Protein AF-A0A7W1MU58-F1 (afdb_monomer_lite)

Foldseek 3Di:
DPVVVVVVVVVVVVVVVVVPPDDPPQQAWEQDLDAPDPDQCQLSRTVVSGRRDDPPYHYHYDDHD

pLDDT: mean 86.96, std 11.55, range [54.5, 96.44]

Structure (mmCIF, N/CA/C/O backbone):
data_AF-A0A7W1MU58-F1
#
_entry.id   AF-A0A7W1MU58-F1
#
loop_
_atom_site.group_PDB
_atom_site.id
_atom_site.type_symbol
_atom_site.label_atom_id
_atom_site.label_alt_id
_atom_site.label_comp_id
_atom_site.label_asym_id
_atom_site.label_entity_id
_atom_site.label_seq_id
_atom_site.pdbx_PDB_ins_code
_atom_site.Cartn_x
_atom_site.Cartn_y
_atom_site.Cartn_z
_atom_site.occupancy
_atom_site.B_iso_or_equiv
_atom_site.auth_seq_id
_atom_site.auth_comp_id
_atom_site.auth_asym_id
_atom_site.auth_atom_id
_atom_site.pdbx_PDB_model_num
ATOM 1 N N . MET A 1 1 ? -22.194 15.243 40.529 1.00 64.00 1 MET A N 1
ATOM 2 C CA . MET A 1 1 ? -20.776 15.004 40.171 1.00 64.00 1 MET A CA 1
ATOM 3 C C . MET A 1 1 ? -20.042 16.338 40.199 1.00 64.00 1 MET A C 1
ATOM 5 O O . MET A 1 1 ? -20.638 17.328 39.799 1.00 64.00 1 MET A O 1
ATOM 9 N N . ASN A 1 2 ? -18.817 16.409 40.725 1.00 89.44 2 ASN A N 1
ATOM 10 C CA . ASN A 1 2 ? -18.100 17.682 40.873 1.00 89.44 2 ASN A CA 1
ATOM 11 C C . ASN A 1 2 ? -17.611 18.162 39.484 1.00 89.44 2 ASN A C 1
ATOM 13 O O . ASN A 1 2 ? -16.858 17.421 38.846 1.00 89.44 2 ASN A O 1
ATOM 17 N N . PRO A 1 3 ? -18.015 19.347 38.981 1.00 83.38 3 PRO A N 1
ATOM 18 C CA . PRO A 1 3 ? -17.752 19.769 37.596 1.00 83.38 3 PRO A CA 1
ATOM 19 C C . PRO A 1 3 ? -16.257 19.836 37.261 1.00 83.38 3 PRO A C 1
ATOM 21 O O . PRO A 1 3 ? -15.853 19.555 36.136 1.00 83.38 3 PRO A O 1
ATOM 24 N N . ARG A 1 4 ? -15.417 20.118 38.262 1.00 85.75 4 ARG A N 1
ATOM 25 C CA . ARG A 1 4 ? -13.954 20.115 38.119 1.00 85.75 4 ARG A CA 1
ATOM 26 C C . ARG A 1 4 ? -13.397 18.713 37.846 1.00 85.75 4 ARG A C 1
ATOM 28 O O . ARG A 1 4 ? -12.502 18.566 37.026 1.00 85.75 4 ARG A O 1
ATOM 35 N N . ILE A 1 5 ? -13.948 17.686 38.495 1.00 86.75 5 ILE A N 1
ATOM 36 C CA . ILE A 1 5 ? -13.535 16.281 38.319 1.00 86.75 5 ILE A CA 1
ATOM 37 C C . ILE A 1 5 ? -13.980 15.761 36.946 1.00 86.75 5 ILE A C 1
ATOM 39 O O . ILE A 1 5 ? -13.234 15.044 36.286 1.00 86.75 5 ILE A O 1
ATOM 43 N N . PHE A 1 6 ? -15.167 16.168 36.489 1.00 89.44 6 PHE A N 1
ATOM 44 C CA . PHE A 1 6 ? -15.680 15.805 35.168 1.00 89.44 6 PHE A CA 1
ATOM 45 C C . PHE A 1 6 ? -14.780 16.320 34.033 1.00 89.44 6 PHE A C 1
ATOM 47 O O . PHE A 1 6 ? -14.404 15.552 33.151 1.00 89.44 6 PHE A O 1
ATOM 54 N N . LEU A 1 7 ? -14.369 17.591 34.095 1.00 93.19 7 LEU A N 1
ATOM 55 C CA . LEU A 1 7 ? -13.470 18.187 33.102 1.00 93.19 7 LEU A CA 1
ATOM 56 C C . LEU A 1 7 ? -12.090 17.515 33.088 1.00 93.19 7 LEU A C 1
ATOM 58 O O . LEU A 1 7 ? -11.566 17.218 32.019 1.00 93.19 7 LEU A O 1
ATOM 62 N N . LEU A 1 8 ? -11.529 17.215 34.265 1.00 93.94 8 LEU A N 1
ATOM 63 C CA . LEU A 1 8 ? -10.248 16.509 34.375 1.00 93.94 8 LEU A CA 1
ATOM 64 C C . LEU A 1 8 ? -10.311 15.102 33.766 1.00 93.94 8 LEU A C 1
ATOM 66 O O . LEU A 1 8 ? -9.393 14.703 33.053 1.00 93.94 8 LEU A O 1
ATOM 70 N N . SER A 1 9 ? -11.405 14.372 33.997 1.00 92.50 9 SER A N 1
ATOM 71 C CA . SER A 1 9 ? -11.618 13.056 33.390 1.00 92.50 9 SER A CA 1
ATOM 72 C C . SER A 1 9 ? -11.707 13.141 31.867 1.00 92.50 9 SER A C 1
ATOM 74 O O . SER A 1 9 ? -11.136 12.297 31.184 1.00 92.50 9 SER A O 1
ATOM 76 N N . LEU A 1 10 ? -12.394 14.153 31.327 1.00 94.38 10 LEU A N 1
ATOM 77 C CA . LEU A 1 10 ? -12.520 14.338 29.882 1.00 94.38 10 LEU A CA 1
ATOM 78 C C . LEU A 1 10 ? -11.156 14.618 29.237 1.00 94.38 10 LEU A C 1
ATOM 80 O O . LEU A 1 10 ? -10.801 13.974 28.253 1.00 94.38 10 LEU A O 1
ATOM 84 N N . MET A 1 11 ? -10.364 15.512 29.835 1.00 94.62 11 MET A N 1
ATOM 85 C CA . MET A 1 11 ? -9.012 15.814 29.358 1.00 94.62 11 MET A CA 1
ATOM 86 C C . MET A 1 11 ? -8.103 14.580 29.402 1.00 94.62 11 MET A C 1
ATOM 88 O O . MET A 1 11 ? -7.408 14.300 28.427 1.00 94.62 11 MET A O 1
ATOM 92 N N . LEU A 1 12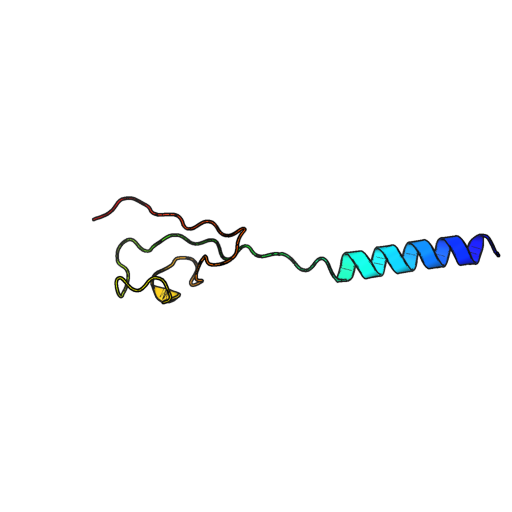 ? -8.148 13.805 30.490 1.00 94.75 12 LEU A N 1
ATOM 93 C CA . LEU A 1 12 ? -7.347 12.588 30.631 1.00 94.75 12 LEU A CA 1
ATOM 94 C C . LEU A 1 12 ? -7.702 11.542 29.568 1.00 94.75 12 LEU A C 1
ATOM 96 O O . LEU A 1 12 ? -6.804 10.974 28.952 1.00 94.75 12 LEU A O 1
ATOM 100 N N . ILE A 1 13 ? -8.999 11.326 29.320 1.00 93.62 13 ILE A N 1
ATOM 101 C CA . ILE A 1 13 ? -9.471 10.396 28.288 1.00 93.62 13 ILE A CA 1
ATOM 102 C C . ILE A 1 13 ? -8.982 10.848 26.911 1.00 93.62 13 ILE A C 1
ATOM 104 O O . ILE A 1 13 ? -8.433 10.030 26.181 1.00 93.62 13 ILE A O 1
ATOM 108 N N . THR A 1 14 ? -9.103 12.142 26.579 1.00 90.56 14 THR A N 1
ATOM 109 C CA . THR A 1 14 ? -8.638 12.658 25.281 1.00 90.56 14 THR A CA 1
ATOM 110 C C . THR A 1 14 ? -7.136 12.466 25.082 1.00 90.56 14 THR A C 1
ATOM 112 O O . THR A 1 14 ? -6.719 11.937 24.051 1.00 90.56 14 THR A O 1
ATOM 115 N N . LEU A 1 15 ? -6.319 12.809 26.082 1.00 90.88 15 LEU A N 1
ATOM 116 C CA . LEU A 1 15 ? -4.864 12.655 26.012 1.00 90.88 15 LEU A CA 1
ATOM 117 C C . LEU A 1 15 ? -4.460 11.188 25.837 1.00 90.88 15 LEU A C 1
ATOM 119 O O . LEU A 1 15 ? -3.577 10.873 25.041 1.00 90.88 15 LEU A O 1
ATOM 123 N N . LEU A 1 16 ? -5.153 10.292 26.542 1.00 89.81 16 LEU A N 1
ATOM 124 C CA . LEU A 1 16 ? -4.925 8.860 26.453 1.00 89.81 16 LEU A CA 1
ATOM 125 C C . LEU A 1 16 ? -5.305 8.329 25.063 1.00 89.81 16 LEU A C 1
ATOM 127 O O . LEU A 1 16 ? -4.505 7.633 24.449 1.00 89.81 16 LEU A O 1
ATOM 131 N N . SER A 1 17 ? -6.449 8.727 24.497 1.00 86.44 17 SER A N 1
ATOM 132 C CA . SER A 1 17 ? -6.818 8.340 23.126 1.00 86.44 17 SER A CA 1
ATOM 133 C C . SER A 1 17 ? -5.826 8.834 22.066 1.00 86.44 17 SER A C 1
ATOM 135 O O . SER A 1 17 ? -5.504 8.082 21.151 1.00 86.44 17 SER A O 1
ATOM 137 N N . LEU A 1 18 ? -5.276 10.047 22.209 1.00 83.31 18 LEU A N 1
ATOM 138 C CA . LEU A 1 18 ? -4.262 10.561 21.281 1.00 83.31 18 LEU A CA 1
ATOM 139 C C . LEU A 1 18 ? -2.928 9.801 21.385 1.00 83.31 18 LEU A C 1
ATOM 141 O O . LEU A 1 18 ? -2.236 9.674 20.381 1.00 83.31 18 LEU A O 1
ATOM 145 N N . SER A 1 19 ? -2.576 9.249 22.553 1.00 78.88 19 SER A N 1
ATOM 146 C CA . SER A 1 19 ? -1.356 8.435 22.701 1.00 78.88 19 SER A CA 1
ATOM 147 C C . SER A 1 19 ? -1.408 7.083 21.977 1.00 78.88 19 SER A C 1
ATOM 149 O O . SER A 1 19 ? -0.360 6.531 21.651 1.00 78.88 19 SER A O 1
ATOM 151 N N . PHE A 1 20 ? -2.609 6.570 21.683 1.00 69.69 20 PHE A N 1
ATOM 152 C CA . PHE A 1 20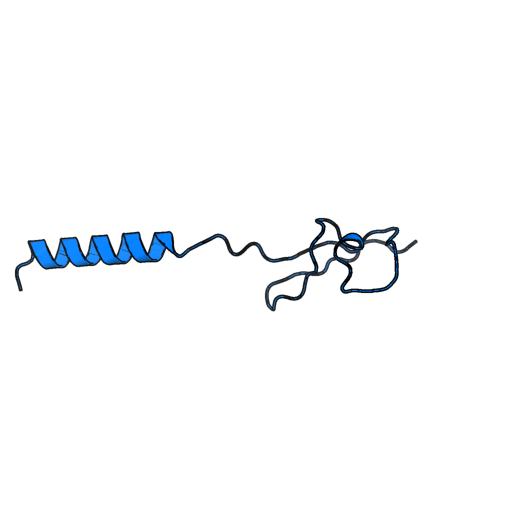 ? -2.806 5.328 20.925 1.00 69.69 20 PHE A CA 1
ATOM 153 C C . PHE A 1 20 ? -2.974 5.548 19.421 1.00 69.69 20 PHE A C 1
ATOM 155 O O . PHE A 1 20 ? -2.996 4.575 18.669 1.00 69.69 20 PHE A O 1
ATOM 162 N N . ALA A 1 21 ? -3.045 6.801 18.962 1.00 69.12 21 ALA A N 1
ATOM 163 C CA . ALA A 1 21 ? -2.967 7.137 17.546 1.00 69.12 21 ALA A CA 1
ATOM 164 C C . ALA A 1 21 ? -1.510 7.003 17.067 1.00 69.12 21 ALA A C 1
ATOM 166 O O . ALA A 1 21 ? -0.857 7.975 16.696 1.00 69.12 21 ALA A O 1
ATOM 167 N N . GLN A 1 22 ? -0.958 5.792 17.145 1.00 60.19 22 GLN A N 1
ATOM 168 C CA . GLN A 1 22 ? 0.318 5.499 16.514 1.00 60.19 22 GLN A CA 1
ATOM 169 C C . GLN A 1 22 ? 0.117 5.530 14.999 1.00 60.19 22 GLN A C 1
ATOM 171 O O . GLN A 1 22 ? -0.882 5.027 14.488 1.00 60.19 22 GLN A O 1
ATOM 176 N N . ASN A 1 23 ? 1.054 6.175 14.307 1.00 54.50 23 ASN A N 1
ATOM 177 C CA . ASN A 1 23 ? 1.055 6.351 12.861 1.00 54.50 23 ASN A CA 1
ATOM 178 C C . ASN A 1 23 ? 0.749 5.019 12.162 1.00 54.50 23 ASN A C 1
ATOM 180 O O . ASN A 1 23 ? 1.554 4.088 12.222 1.00 54.50 23 ASN A O 1
ATOM 184 N N . ALA A 1 24 ? -0.403 4.930 11.497 1.00 55.19 24 ALA A N 1
ATOM 185 C CA . ALA A 1 24 ? -0.667 3.867 10.543 1.00 55.19 24 ALA A CA 1
ATOM 186 C C . ALA A 1 24 ? 0.239 4.127 9.335 1.00 55.19 24 ALA A C 1
ATOM 188 O O . ALA A 1 24 ? -0.110 4.865 8.416 1.00 55.19 24 ALA A O 1
ATOM 189 N N . HIS A 1 25 ? 1.462 3.606 9.385 1.00 59.41 25 HIS A N 1
ATOM 190 C CA . HIS A 1 25 ? 2.305 3.540 8.205 1.00 59.41 25 HIS A CA 1
ATOM 191 C C . HIS A 1 25 ? 1.667 2.494 7.294 1.00 59.41 25 HIS A C 1
ATOM 193 O O . HIS A 1 25 ? 1.856 1.301 7.518 1.00 59.41 25 HIS A O 1
ATOM 199 N N . ALA A 1 26 ? 0.865 2.938 6.323 1.00 60.59 26 ALA A N 1
ATOM 200 C CA . ALA A 1 26 ? 0.412 2.067 5.248 1.00 60.59 26 ALA A CA 1
ATOM 201 C C . ALA A 1 26 ? 1.665 1.427 4.634 1.00 60.59 26 ALA A C 1
ATOM 203 O O . ALA A 1 26 ? 2.586 2.146 4.235 1.00 60.59 26 ALA A O 1
ATOM 204 N N . GLY A 1 27 ? 1.721 0.099 4.583 1.00 81.44 27 GLY A N 1
ATOM 205 C CA . GLY A 1 27 ? 2.813 -0.706 4.029 1.00 81.44 27 GLY A CA 1
ATOM 206 C C . GLY A 1 27 ? 2.935 -0.587 2.509 1.00 81.44 27 GLY A C 1
ATOM 207 O O . GLY A 1 27 ? 3.422 -1.501 1.854 1.00 81.44 27 GLY A O 1
ATOM 208 N N . SER A 1 28 ? 2.478 0.532 1.946 1.00 92.62 28 SER A N 1
ATOM 209 C CA . SER A 1 28 ? 2.483 0.831 0.521 1.00 92.62 28 SER A CA 1
ATOM 210 C C . SER A 1 28 ? 3.909 0.855 -0.009 1.00 92.62 28 SER A C 1
ATOM 212 O O . SER A 1 28 ? 4.799 1.464 0.591 1.00 92.62 28 SER A O 1
ATOM 214 N N . ALA A 1 29 ? 4.116 0.217 -1.153 1.00 94.81 29 ALA A N 1
ATOM 215 C CA . ALA A 1 29 ? 5.419 0.146 -1.786 1.00 94.81 29 ALA A CA 1
ATOM 216 C C . ALA A 1 29 ? 5.300 -0.009 -3.300 1.00 94.81 29 ALA A C 1
ATOM 218 O O . ALA A 1 29 ? 4.254 -0.388 -3.836 1.00 94.81 29 ALA A O 1
ATOM 219 N N . THR A 1 30 ? 6.397 0.284 -3.986 1.00 95.06 30 THR A N 1
ATOM 220 C CA . THR A 1 30 ? 6.528 0.149 -5.434 1.00 95.06 30 THR A CA 1
ATOM 221 C C . THR A 1 30 ? 7.273 -1.135 -5.772 1.00 95.06 30 THR A C 1
ATOM 223 O O . THR A 1 30 ? 8.305 -1.417 -5.165 1.00 95.06 30 THR A O 1
ATOM 226 N N . TRP A 1 31 ? 6.756 -1.918 -6.719 1.00 95.62 31 TRP A N 1
ATOM 227 C CA . TRP A 1 31 ? 7.430 -3.109 -7.224 1.00 95.62 31 TRP A CA 1
ATOM 228 C C . TRP A 1 31 ? 8.718 -2.690 -7.922 1.00 95.62 31 TRP A C 1
ATOM 230 O O . TRP A 1 31 ? 8.705 -1.797 -8.774 1.00 95.62 31 TRP A O 1
ATOM 240 N N . ASN A 1 32 ? 9.833 -3.313 -7.553 1.00 94.25 32 ASN A N 1
ATOM 241 C CA . ASN A 1 32 ? 11.126 -2.956 -8.112 1.00 94.25 32 ASN A CA 1
ATOM 242 C C . ASN A 1 32 ? 11.154 -3.239 -9.616 1.00 94.25 32 ASN A C 1
ATOM 244 O O . ASN A 1 32 ? 10.618 -4.239 -10.090 1.00 94.25 32 ASN A O 1
ATOM 248 N N . LEU A 1 33 ? 11.833 -2.364 -10.359 1.00 93.12 33 LEU A N 1
ATOM 249 C CA . LEU A 1 33 ? 12.039 -2.527 -11.798 1.00 93.12 33 LEU A CA 1
ATOM 250 C C . LEU A 1 33 ? 12.808 -3.816 -12.135 1.00 93.12 33 LEU A C 1
ATOM 252 O O . LEU A 1 33 ? 12.548 -4.439 -13.160 1.00 93.12 33 LEU A O 1
ATOM 256 N N . ASP A 1 34 ? 13.738 -4.199 -11.258 1.00 92.25 34 ASP A N 1
ATOM 257 C CA . ASP A 1 34 ? 14.498 -5.450 -11.306 1.00 92.25 34 ASP A CA 1
ATOM 258 C C . ASP A 1 34 ? 14.390 -6.146 -9.935 1.00 92.25 34 ASP A C 1
ATOM 260 O O . ASP A 1 34 ? 15.219 -5.928 -9.044 1.00 92.25 34 ASP A O 1
ATOM 264 N N . PRO A 1 35 ? 13.288 -6.872 -9.683 1.00 93.56 35 PRO A N 1
ATOM 265 C CA . PRO A 1 35 ? 13.087 -7.581 -8.430 1.00 93.56 35 PRO A CA 1
ATOM 266 C C . PRO A 1 35 ? 13.974 -8.833 -8.396 1.00 93.56 35 PRO A C 1
ATOM 268 O O . PRO A 1 35 ? 14.260 -9.453 -9.417 1.00 93.56 35 PRO A O 1
ATOM 271 N N . ILE A 1 36 ? 14.358 -9.275 -7.199 1.00 95.69 36 ILE A N 1
ATOM 272 C CA . ILE A 1 36 ? 15.192 -10.475 -7.010 1.00 95.69 36 ILE A CA 1
ATOM 273 C C . ILE A 1 36 ? 14.465 -11.728 -7.526 1.00 95.69 36 ILE A C 1
ATOM 275 O O . ILE A 1 36 ? 15.088 -12.698 -7.962 1.00 95.69 36 ILE A O 1
ATOM 279 N N . SER A 1 37 ? 13.134 -11.725 -7.451 1.00 95.31 37 SER A N 1
ATOM 280 C CA . SER A 1 37 ? 12.270 -12.790 -7.951 1.00 95.31 37 SER A CA 1
ATOM 281 C C . SER A 1 37 ? 10.868 -12.262 -8.264 1.00 95.31 37 SER A C 1
ATOM 283 O O . SER A 1 37 ? 10.519 -11.136 -7.928 1.00 95.31 37 SER A O 1
ATOM 285 N N . SER A 1 38 ? 10.015 -13.101 -8.850 1.00 93.56 38 SER A N 1
ATOM 286 C CA . SER A 1 38 ? 8.587 -12.794 -9.032 1.00 93.56 38 SER A CA 1
ATOM 287 C C . SER A 1 38 ? 7.729 -13.086 -7.789 1.00 93.56 38 SER A C 1
ATOM 289 O O . SER A 1 38 ? 6.505 -13.114 -7.888 1.00 93.56 38 SER A O 1
ATOM 291 N N . ASP A 1 39 ? 8.340 -13.354 -6.628 1.00 95.8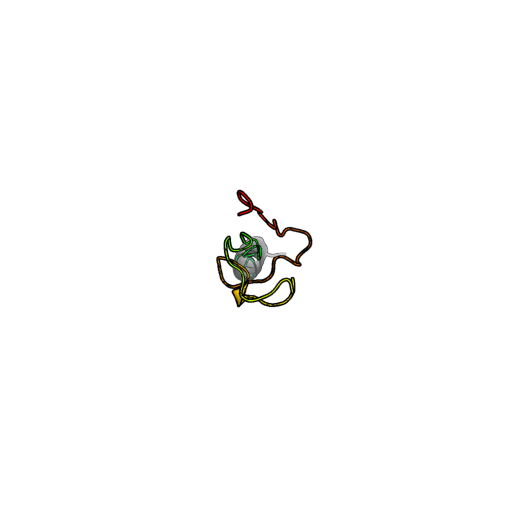1 39 ASP A N 1
ATOM 292 C CA . ASP A 1 39 ? 7.601 -13.621 -5.390 1.00 95.81 39 ASP A CA 1
ATOM 293 C C . ASP A 1 39 ? 7.139 -12.311 -4.740 1.00 95.81 39 ASP A C 1
ATOM 295 O O . ASP A 1 39 ? 7.943 -11.507 -4.262 1.00 95.81 39 ASP A O 1
ATOM 299 N N . TRP A 1 40 ? 5.822 -12.121 -4.703 1.00 94.00 40 TRP A N 1
ATOM 300 C CA . TRP A 1 40 ? 5.152 -10.980 -4.083 1.00 94.00 40 TRP A CA 1
ATOM 301 C C . TRP A 1 40 ? 5.556 -10.749 -2.622 1.00 94.00 40 TRP A C 1
ATOM 303 O O . TRP A 1 40 ? 5.660 -9.608 -2.175 1.00 94.00 40 TRP A O 1
ATOM 313 N N . ASN A 1 41 ? 5.769 -11.828 -1.863 1.00 95.31 41 ASN A N 1
ATOM 314 C CA . ASN A 1 41 ? 5.905 -11.777 -0.406 1.00 95.31 41 ASN A CA 1
ATOM 315 C C . ASN A 1 41 ? 7.342 -11.506 0.061 1.00 95.31 41 ASN A C 1
ATOM 317 O O . ASN A 1 41 ? 7.609 -11.484 1.264 1.00 95.31 41 ASN A O 1
ATOM 321 N N . ILE A 1 42 ? 8.276 -11.294 -0.867 1.00 95.00 42 ILE A N 1
ATOM 322 C CA . ILE A 1 42 ? 9.650 -10.915 -0.548 1.00 95.00 42 ILE A CA 1
ATOM 323 C C . ILE A 1 42 ? 9.728 -9.393 -0.492 1.00 95.00 42 ILE A C 1
ATOM 325 O O . ILE A 1 42 ? 9.708 -8.722 -1.519 1.00 95.00 42 ILE A O 1
ATOM 329 N N . ALA A 1 43 ? 9.875 -8.843 0.713 1.00 95.06 43 ALA A N 1
ATOM 330 C CA . ALA A 1 43 ? 9.963 -7.399 0.931 1.00 95.06 43 ALA A CA 1
ATOM 331 C C . ALA A 1 43 ? 11.066 -6.734 0.076 1.00 95.06 43 ALA A C 1
ATOM 333 O O . ALA A 1 43 ? 10.898 -5.611 -0.389 1.00 95.06 43 ALA A O 1
ATOM 334 N N . ALA A 1 44 ? 12.165 -7.448 -0.201 1.00 96.44 44 ALA A N 1
ATOM 335 C CA . ALA A 1 44 ? 13.278 -6.936 -1.001 1.00 96.44 44 ALA A CA 1
ATOM 336 C C . ALA A 1 44 ? 12.947 -6.760 -2.500 1.00 96.44 44 ALA A C 1
ATOM 338 O O . ALA A 1 44 ? 13.731 -6.150 -3.223 1.00 96.44 44 ALA A O 1
ATOM 339 N N . ASN A 1 45 ? 11.793 -7.258 -2.963 1.00 95.69 45 ASN A N 1
ATOM 340 C CA . ASN A 1 45 ? 11.255 -6.978 -4.297 1.00 95.69 45 ASN A CA 1
ATOM 341 C C . ASN A 1 45 ? 10.492 -5.641 -4.362 1.00 95.69 45 ASN A C 1
ATOM 343 O O . ASN A 1 45 ? 10.040 -5.252 -5.437 1.00 95.69 45 ASN A O 1
ATOM 347 N N . TRP A 1 46 ? 10.375 -4.930 -3.237 1.00 95.56 46 TRP A N 1
ATOM 348 C CA . TRP A 1 46 ? 9.635 -3.682 -3.096 1.00 95.56 46 TRP A CA 1
ATOM 349 C C . TRP A 1 46 ? 10.531 -2.532 -2.624 1.00 95.56 46 TRP A C 1
ATOM 351 O O . TRP A 1 46 ? 11.507 -2.737 -1.896 1.00 95.56 46 TRP A O 1
ATOM 361 N N . THR A 1 47 ? 10.164 -1.304 -2.991 1.00 93.69 47 THR A N 1
ATOM 362 C CA . THR A 1 47 ? 10.749 -0.071 -2.451 1.00 93.69 47 THR A CA 1
ATOM 363 C C . THR A 1 47 ? 9.641 0.854 -1.926 1.00 93.69 47 THR A C 1
ATOM 365 O O . THR A 1 47 ? 8.791 1.271 -2.714 1.00 93.69 47 THR A O 1
ATOM 368 N N . PRO A 1 48 ? 9.635 1.220 -0.624 1.00 92.81 48 PRO A N 1
ATOM 369 C CA . PRO A 1 48 ? 10.532 0.740 0.439 1.00 92.81 48 PRO A CA 1
ATOM 370 C C . PRO A 1 48 ? 10.389 -0.773 0.699 1.00 92.81 48 PRO A C 1
ATOM 372 O O . PRO A 1 48 ? 9.422 -1.380 0.260 1.00 92.81 48 PRO A O 1
ATOM 375 N N . ASN A 1 49 ? 11.361 -1.372 1.403 1.00 93.69 49 ASN A N 1
ATOM 376 C CA . ASN A 1 49 ? 11.472 -2.821 1.659 1.00 93.69 49 ASN A CA 1
ATOM 377 C C . ASN A 1 49 ? 10.380 -3.321 2.633 1.00 93.69 49 ASN A C 1
ATOM 379 O O . ASN A 1 49 ? 10.646 -3.632 3.795 1.00 93.69 49 ASN A O 1
ATOM 383 N N . THR A 1 50 ? 9.135 -3.325 2.163 1.00 93.31 50 THR A N 1
ATOM 384 C CA . THR A 1 50 ? 7.914 -3.745 2.855 1.00 93.31 50 THR A CA 1
ATOM 385 C C . THR A 1 50 ? 6.953 -4.354 1.839 1.00 93.31 50 THR A C 1
ATOM 387 O O . THR A 1 50 ? 6.977 -3.993 0.667 1.00 93.31 50 THR A O 1
ATOM 390 N N . VAL A 1 51 ? 6.103 -5.279 2.279 1.00 94.44 51 VAL A N 1
ATOM 391 C CA . VAL A 1 51 ? 5.097 -5.904 1.412 1.00 94.44 51 VAL A CA 1
ATOM 392 C C . VAL A 1 51 ? 3.764 -5.165 1.590 1.00 94.44 51 VAL A C 1
ATOM 394 O O . VAL A 1 51 ? 3.265 -5.151 2.716 1.00 94.44 51 VAL A O 1
ATOM 397 N N . PRO A 1 52 ? 3.165 -4.600 0.524 1.00 94.19 52 PRO A N 1
ATOM 398 C CA . PRO A 1 52 ? 1.851 -3.963 0.590 1.00 94.19 52 PRO A CA 1
ATOM 399 C C . PRO A 1 52 ? 0.751 -5.032 0.640 1.00 94.19 52 PRO A C 1
ATOM 401 O O . PRO A 1 52 ? 0.315 -5.543 -0.392 1.00 94.19 52 PRO A O 1
ATOM 404 N N . ASN A 1 53 ? 0.343 -5.431 1.846 1.00 91.06 53 ASN A N 1
ATOM 405 C CA . ASN A 1 53 ? -0.637 -6.503 2.076 1.00 91.06 53 ASN A CA 1
ATOM 406 C C . ASN A 1 53 ? -1.779 -6.122 3.035 1.00 91.06 5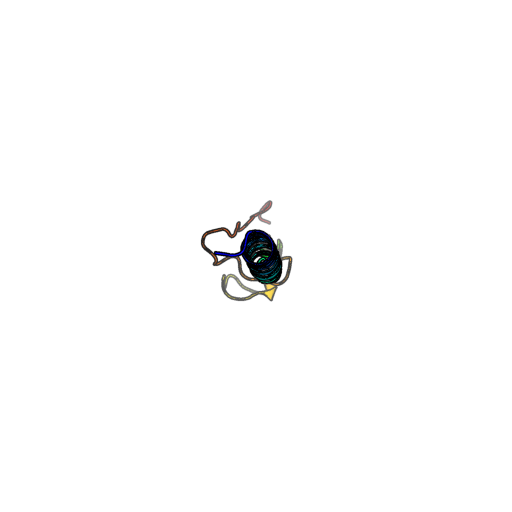3 ASN A C 1
ATOM 408 O O . ASN A 1 53 ? -2.688 -6.928 3.255 1.00 91.06 53 ASN A O 1
ATOM 412 N N . GLY A 1 54 ? -1.744 -4.917 3.599 1.00 87.69 54 GLY A N 1
ATOM 413 C CA . GLY A 1 54 ? -2.831 -4.341 4.373 1.00 87.69 54 GLY A CA 1
ATOM 414 C C . GLY A 1 54 ? -4.000 -3.887 3.489 1.00 87.69 54 GLY A C 1
ATOM 415 O O . GLY A 1 54 ? -3.814 -3.594 2.309 1.00 87.69 54 GLY A O 1
ATOM 416 N N . PRO A 1 55 ? -5.220 -3.791 4.050 1.00 86.25 55 PRO A N 1
ATOM 417 C CA . PRO A 1 55 ? -6.403 -3.345 3.308 1.00 86.25 55 PRO A CA 1
ATOM 418 C C . PRO A 1 55 ? -6.305 -1.891 2.819 1.00 86.25 55 PRO A C 1
ATOM 420 O O . PRO A 1 55 ? -6.975 -1.536 1.852 1.00 86.25 55 PRO A O 1
ATOM 423 N N . ASP A 1 56 ? -5.469 -1.080 3.471 1.00 86.31 56 ASP A N 1
ATOM 424 C CA . ASP A 1 56 ? -5.219 0.322 3.125 1.00 86.31 56 ASP A CA 1
ATOM 425 C C . ASP A 1 56 ? -3.904 0.515 2.342 1.00 86.31 56 ASP A C 1
ATOM 427 O O . ASP A 1 56 ? -3.532 1.646 2.022 1.00 86.31 56 ASP A O 1
ATOM 431 N N . ASP A 1 57 ? -3.176 -0.568 2.044 1.00 90.06 57 ASP A N 1
ATOM 432 C CA . ASP A 1 57 ? -1.887 -0.493 1.361 1.00 90.06 57 ASP A CA 1
ATOM 433 C C . ASP A 1 57 ? -2.064 -0.364 -0.154 1.00 90.06 57 ASP A C 1
ATOM 435 O O . ASP A 1 57 ? -2.936 -0.976 -0.771 1.00 90.06 57 ASP A O 1
ATOM 439 N N . ILE A 1 58 ? -1.172 0.401 -0.779 1.00 92.56 58 ILE A N 1
ATOM 440 C CA . ILE A 1 58 ? -1.113 0.582 -2.224 1.00 92.56 58 ILE A CA 1
ATOM 441 C C . ILE A 1 58 ? 0.154 -0.090 -2.745 1.00 92.56 58 ILE A C 1
ATOM 443 O O . ILE A 1 58 ? 1.272 0.337 -2.450 1.00 92.56 58 ILE A O 1
ATOM 447 N N . ALA A 1 59 ? -0.029 -1.119 -3.567 1.00 95.19 59 ALA A N 1
ATOM 448 C CA . ALA A 1 59 ? 1.031 -1.652 -4.406 1.00 95.19 59 ALA A CA 1
ATOM 449 C C . ALA A 1 59 ? 1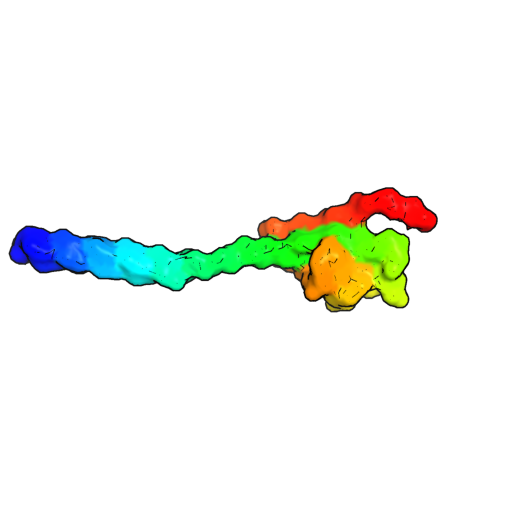.124 -0.827 -5.694 1.00 95.19 59 ALA A C 1
ATOM 451 O O . ALA A 1 59 ? 0.169 -0.765 -6.471 1.00 95.19 59 ALA A O 1
ATOM 452 N N . THR A 1 60 ? 2.268 -0.192 -5.925 1.00 95.25 60 THR A N 1
ATOM 453 C CA . THR A 1 60 ? 2.519 0.592 -7.141 1.00 95.25 60 THR A CA 1
ATOM 454 C C . THR A 1 60 ? 3.395 -0.210 -8.092 1.00 95.25 60 THR A C 1
ATOM 456 O O . THR A 1 60 ? 4.383 -0.801 -7.676 1.00 95.25 60 THR A O 1
ATOM 459 N N . PHE A 1 61 ? 3.060 -0.222 -9.378 1.00 92.56 61 PHE A N 1
ATOM 460 C CA . PHE A 1 61 ? 3.908 -0.803 -10.416 1.00 92.56 61 PHE A CA 1
ATOM 461 C C . PHE A 1 61 ? 4.281 0.290 -11.406 1.00 92.56 61 PHE A C 1
ATOM 463 O O . PHE A 1 61 ? 3.403 0.977 -11.930 1.00 92.56 61 PHE A O 1
ATOM 470 N N . GLU A 1 62 ? 5.576 0.462 -11.642 1.00 81.31 62 GLU A N 1
ATOM 471 C CA . GLU A 1 62 ? 6.076 1.374 -12.667 1.00 81.31 62 GLU A CA 1
ATOM 472 C C . GLU A 1 62 ? 6.157 0.675 -14.036 1.00 81.31 62 GLU A C 1
ATOM 474 O O . GLU A 1 62 ? 5.563 -0.383 -14.262 1.00 81.31 62 GLU A O 1
ATOM 479 N N . LEU A 1 63 ? 6.862 1.296 -14.983 1.00 78.81 63 LEU A N 1
ATOM 480 C CA . LEU A 1 63 ? 7.123 0.719 -16.299 1.00 78.81 63 LEU A CA 1
ATOM 481 C C . LEU A 1 63 ? 7.844 -0.627 -16.159 1.00 78.81 63 LEU A C 1
ATOM 483 O O . LEU A 1 63 ? 8.802 -0.754 -15.406 1.00 78.81 63 LEU A O 1
ATOM 487 N N . SER A 1 64 ? 7.383 -1.623 -16.908 1.00 67.56 64 SER A N 1
ATOM 488 C CA . SER A 1 64 ? 8.025 -2.936 -16.997 1.00 67.56 64 SER A CA 1
ATOM 489 C C . SER A 1 64 ? 9.189 -2.879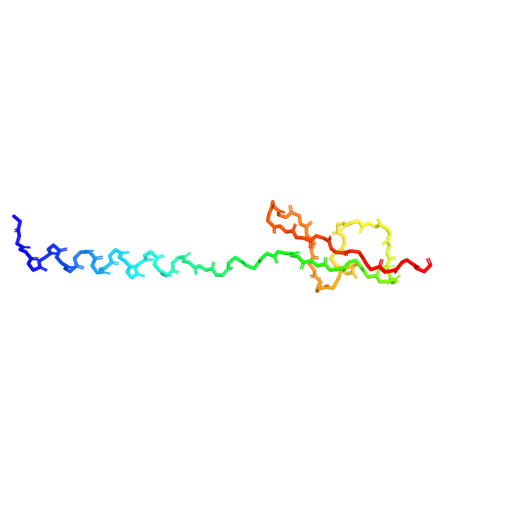 -18.000 1.00 67.56 64 SER A C 1
ATOM 491 O O . SER A 1 64 ? 9.018 -2.285 -19.067 1.00 67.56 64 SER A O 1
ATOM 493 N N . ASN A 1 65 ? 10.346 -3.471 -17.672 1.00 61.31 65 ASN A N 1
ATOM 494 C CA . ASN A 1 65 ? 11.419 -3.754 -18.647 1.00 61.31 65 ASN A CA 1
ATOM 495 C C . ASN A 1 65 ? 11.137 -5.032 -19.444 1.00 61.31 65 ASN A C 1
ATOM 497 O O . ASN A 1 65 ? 10.451 -5.926 -18.897 1.00 61.31 65 ASN A O 1
#

Secondary structure (DSSP, 8-state):
--HHHHHHHHHHHHHHHHHT--------EEEPSS-SSS-TT-GGGEESSS---STT--EEE----

Radius of gyration: 21.24 Å; chains: 1; bounding box: 36×34×60 Å

Sequence (65 aa):
MNPRIFLLSLMLITLLSLSFAQNAHAGSATWNLDPISSDWNIAANWTPNTVPNGPDDIATFELSN